Protein AF-A0A2V5V0K3-F1 (afdb_monomer_lite)

Sequence (91 aa):
KVPVEGVHVGQSDDLIDVARKKTGRNLFIGKSTHNFEQALAAQHEGADYIGFGPIFATPTKPDYQPIGLKQIESVHRNVALPIFCIGGIKI

pLDDT: mean 92.67, std 6.08, range [72.12, 98.62]

Secondary structure (DSSP, 8-state):
----SEEEE-TTS--HHHHHHHH-S--EEEEEE-SHHHHHHHHHTT-SEEEE--SS--TTSTTSPP--SHHHHHHHHH--S-EEE-SS---

Structure (mmCIF, N/CA/C/O backbone):
data_AF-A0A2V5V0K3-F1
#
_entry.id   AF-A0A2V5V0K3-F1
#
loop_
_atom_site.group_PDB
_atom_site.id
_atom_site.type_symbol
_atom_site.label_atom_id
_atom_site.label_alt_id
_atom_site.label_comp_id
_atom_site.label_asym_id
_atom_site.label_entity_id
_atom_site.label_seq_id
_atom_site.pdbx_PDB_ins_code
_atom_site.Cartn_x
_atom_site.Cartn_y
_atom_site.Cartn_z
_atom_site.occupancy
_atom_site.B_iso_or_equiv
_atom_site.auth_seq_id
_atom_site.auth_comp_id
_atom_site.auth_asym_id
_atom_site.auth_atom_id
_atom_site.pdbx_PDB_model_num
ATOM 1 N N . LYS A 1 1 ? -10.807 19.695 15.221 1.00 72.12 1 LYS A N 1
ATOM 2 C CA . LYS A 1 1 ? -10.771 18.389 14.515 1.00 72.12 1 LYS A CA 1
ATOM 3 C C . LYS A 1 1 ? -11.677 18.502 13.299 1.00 72.12 1 LYS A C 1
ATOM 5 O O . LYS A 1 1 ? -12.781 18.999 13.467 1.00 72.12 1 LYS A O 1
ATOM 10 N N . VAL A 1 2 ? -11.215 18.101 12.117 1.00 82.12 2 VAL A N 1
ATOM 11 C CA . VAL A 1 2 ? -12.045 18.078 10.901 1.00 82.12 2 VAL A CA 1
ATOM 12 C C . VAL A 1 2 ? -12.692 16.692 10.787 1.00 82.12 2 VAL A C 1
ATOM 14 O O . VAL A 1 2 ? -11.999 15.702 11.045 1.00 82.12 2 VAL A O 1
ATOM 17 N N . PRO A 1 3 ? -13.994 16.584 10.470 1.00 84.88 3 PRO A N 1
ATOM 18 C CA . PRO A 1 3 ? -14.610 15.300 10.166 1.00 84.88 3 PRO A CA 1
ATOM 19 C C . PRO A 1 3 ? -13.972 14.698 8.912 1.00 84.88 3 PRO A C 1
ATOM 21 O O . PRO A 1 3 ? -13.934 15.328 7.863 1.00 84.88 3 PRO A O 1
ATOM 24 N N . VAL A 1 4 ? -13.473 13.475 9.040 1.00 89.69 4 VAL A N 1
ATOM 25 C CA . VAL A 1 4 ? -12.984 12.651 7.929 1.00 89.69 4 VAL A CA 1
ATOM 26 C C . VAL A 1 4 ? -13.598 11.260 8.041 1.00 89.69 4 VAL A C 1
ATOM 28 O O . VAL A 1 4 ? -13.984 10.859 9.149 1.00 89.69 4 VAL A O 1
ATOM 31 N N . GLU A 1 5 ? -13.680 10.556 6.914 1.00 91.69 5 GLU A N 1
ATOM 32 C CA . GLU A 1 5 ? -14.167 9.169 6.801 1.00 91.69 5 GLU A CA 1
ATOM 33 C C . GLU A 1 5 ? -13.029 8.140 6.840 1.00 91.69 5 GLU A C 1
ATOM 35 O O . GLU A 1 5 ? -13.246 6.972 7.160 1.00 91.69 5 GLU A O 1
ATOM 40 N N . GLY A 1 6 ? -11.798 8.583 6.579 1.00 93.62 6 GLY A N 1
ATOM 41 C CA . GLY A 1 6 ? -10.628 7.726 6.609 1.00 93.62 6 GLY A CA 1
ATOM 42 C C . GLY A 1 6 ? -9.313 8.487 6.575 1.00 93.62 6 GLY A C 1
ATOM 43 O O . GLY A 1 6 ? -9.277 9.703 6.385 1.00 93.62 6 GLY A O 1
ATOM 44 N N . VAL A 1 7 ? -8.230 7.747 6.781 1.00 94.31 7 VAL A N 1
ATOM 45 C CA . VAL A 1 7 ? -6.850 8.225 6.682 1.00 94.31 7 VAL A CA 1
ATOM 46 C C . VAL A 1 7 ? -6.006 7.186 5.948 1.00 94.31 7 VAL A C 1
ATOM 48 O O . VAL A 1 7 ? -6.343 6.003 5.915 1.00 94.31 7 VAL A O 1
ATOM 51 N N . HIS A 1 8 ? -4.906 7.622 5.345 1.00 96.69 8 HIS A N 1
ATOM 52 C CA . HIS A 1 8 ? -3.934 6.740 4.710 1.00 96.69 8 HIS A CA 1
ATOM 53 C C . HIS A 1 8 ? -2.558 7.033 5.296 1.00 96.69 8 HIS A C 1
ATOM 55 O O . HIS A 1 8 ? -2.156 8.195 5.322 1.00 96.69 8 HIS A O 1
ATOM 61 N N . VAL A 1 9 ? -1.861 6.001 5.764 1.00 96.62 9 VAL A N 1
ATOM 62 C CA . VAL A 1 9 ? -0.566 6.134 6.442 1.00 96.62 9 VAL A CA 1
ATOM 63 C C . VAL A 1 9 ? 0.554 5.455 5.655 1.00 96.62 9 VAL A C 1
ATOM 65 O O . VAL A 1 9 ? 0.364 4.428 4.998 1.00 96.62 9 VAL A O 1
ATOM 68 N N . GLY A 1 10 ? 1.738 6.052 5.705 1.00 96.38 10 GLY A N 1
ATOM 69 C CA . GLY A 1 10 ? 2.983 5.505 5.194 1.00 96.38 10 GLY A CA 1
ATOM 70 C C . GLY A 1 10 ? 3.634 4.502 6.148 1.00 96.38 10 GLY A C 1
ATOM 71 O O . GLY A 1 10 ? 3.167 4.247 7.255 1.00 96.38 10 GLY A O 1
ATOM 72 N N . GLN A 1 11 ? 4.762 3.938 5.717 1.00 94.50 11 GLN A N 1
ATOM 73 C CA . GLN A 1 11 ? 5.545 2.991 6.524 1.00 94.50 11 GLN A CA 1
ATOM 74 C C . GLN A 1 11 ? 6.261 3.649 7.714 1.00 94.50 11 GLN A C 1
ATOM 76 O O . GLN A 1 11 ? 6.571 2.972 8.687 1.00 94.50 11 GLN A O 1
ATOM 81 N N . SER A 1 12 ? 6.515 4.957 7.639 1.00 94.50 12 SER A N 1
ATOM 82 C CA . SER A 1 12 ? 7.170 5.739 8.699 1.00 94.50 12 SER A CA 1
ATOM 83 C C . SER A 1 12 ? 6.192 6.562 9.543 1.00 94.50 12 SER A C 1
ATOM 85 O O . SER A 1 12 ? 6.628 7.296 10.427 1.00 94.50 12 SER A O 1
ATOM 87 N N . ASP A 1 13 ? 4.893 6.456 9.260 1.00 95.50 13 ASP A N 1
ATOM 88 C CA . ASP A 1 13 ? 3.839 7.114 10.028 1.00 95.50 13 ASP A CA 1
ATOM 89 C C . ASP A 1 13 ? 3.411 6.238 11.223 1.00 95.50 13 ASP A C 1
ATOM 91 O O . ASP A 1 13 ? 3.972 5.169 11.476 1.00 95.50 13 ASP A O 1
ATOM 95 N N . ASP A 1 14 ? 2.403 6.687 11.975 1.00 92.56 14 ASP A N 1
ATOM 96 C CA . ASP A 1 14 ? 1.830 5.916 13.081 1.00 92.56 14 ASP A CA 1
ATOM 97 C C . ASP A 1 14 ? 1.381 4.504 12.646 1.00 92.56 14 ASP A C 1
ATOM 99 O O . ASP A 1 14 ? 0.852 4.296 11.550 1.00 92.56 14 ASP A O 1
ATOM 103 N N . LEU A 1 15 ? 1.489 3.542 13.569 1.00 92.81 15 LEU A N 1
ATOM 104 C CA . LEU A 1 15 ? 0.850 2.231 13.425 1.00 92.81 15 LEU A CA 1
ATOM 105 C C . LEU A 1 15 ? -0.672 2.377 13.287 1.00 92.81 15 LEU A C 1
ATOM 107 O O . LEU A 1 15 ? -1.270 3.292 13.866 1.00 92.81 15 LEU A O 1
ATOM 111 N N . ILE A 1 16 ? -1.309 1.433 12.587 1.00 94.12 16 ILE A N 1
ATOM 112 C CA . ILE A 1 16 ? -2.765 1.426 12.364 1.00 94.12 16 ILE A CA 1
ATOM 113 C C . ILE A 1 16 ? -3.530 1.549 13.688 1.00 94.12 16 ILE A C 1
ATOM 115 O O . ILE A 1 16 ? -4.428 2.380 13.815 1.00 94.12 16 ILE A O 1
ATOM 119 N N . ASP A 1 17 ? -3.116 0.809 14.714 1.00 92.25 17 ASP A N 1
ATOM 120 C CA . ASP A 1 17 ? -3.702 0.817 16.055 1.00 92.25 17 ASP A CA 1
ATOM 121 C C . ASP A 1 17 ? -3.672 2.208 16.698 1.00 92.25 17 ASP A C 1
ATOM 123 O O . ASP A 1 17 ? -4.620 2.635 17.365 1.00 92.25 17 ASP A O 1
ATOM 127 N N . VAL A 1 18 ? -2.563 2.928 16.510 1.00 92.12 18 VAL A N 1
ATOM 128 C CA . VAL A 1 18 ? -2.358 4.273 17.052 1.00 92.12 18 VAL A CA 1
ATOM 129 C C . VAL A 1 18 ? -3.227 5.270 16.291 1.00 92.12 18 VAL A C 1
ATOM 131 O O . VAL A 1 18 ? -3.920 6.074 16.921 1.00 92.12 18 VAL A O 1
ATOM 134 N N . ALA A 1 19 ? -3.268 5.181 14.959 1.00 91.50 19 ALA A N 1
ATOM 135 C CA . ALA A 1 19 ? -4.156 5.992 14.131 1.00 91.50 19 ALA A CA 1
ATOM 136 C C . ALA A 1 19 ? -5.636 5.775 14.512 1.00 91.50 19 ALA A C 1
ATOM 138 O O . ALA A 1 19 ? -6.384 6.738 14.714 1.00 91.50 19 ALA A O 1
ATOM 139 N N . ARG A 1 20 ? -6.050 4.520 14.727 1.00 90.00 20 ARG A N 1
ATOM 140 C CA . ARG A 1 20 ? -7.411 4.156 15.152 1.00 90.00 20 ARG A CA 1
ATOM 141 C C . ARG A 1 20 ? -7.747 4.745 16.529 1.00 90.00 20 ARG A C 1
ATOM 143 O O . ARG A 1 20 ? -8.797 5.361 16.698 1.00 90.00 20 ARG A O 1
ATOM 150 N N . LYS A 1 21 ? -6.822 4.681 17.495 1.00 90.81 21 LYS A N 1
ATOM 151 C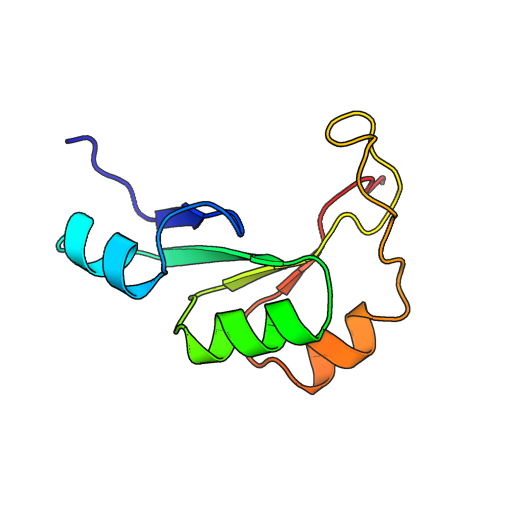 CA . LYS A 1 21 ? -6.990 5.304 18.826 1.00 90.81 21 LYS A CA 1
ATOM 152 C C . LYS A 1 21 ? -7.097 6.833 18.764 1.00 90.81 21 LYS A C 1
ATOM 154 O O . LYS A 1 21 ? -7.941 7.408 19.447 1.00 90.81 21 LYS A O 1
ATOM 159 N N . LYS A 1 22 ? -6.284 7.506 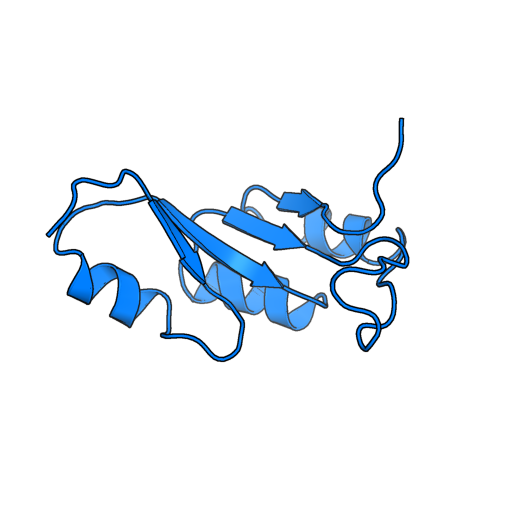17.939 1.00 88.69 22 LYS A N 1
ATOM 160 C CA . LYS A 1 22 ? -6.283 8.981 17.813 1.00 88.69 22 LYS A CA 1
ATOM 161 C C . LYS A 1 22 ? -7.593 9.529 17.240 1.00 88.69 22 LYS A C 1
ATOM 163 O O . LYS A 1 22 ? -8.025 10.629 17.605 1.00 88.69 22 LYS A O 1
ATOM 168 N N . THR A 1 23 ? -8.223 8.781 16.337 1.00 80.25 23 THR A N 1
ATOM 169 C CA . THR A 1 23 ? -9.451 9.218 15.660 1.00 80.25 23 THR A CA 1
ATOM 170 C C . THR A 1 23 ? -10.696 9.052 16.533 1.00 80.25 23 THR A C 1
ATOM 172 O O . THR A 1 23 ? -11.633 9.844 16.391 1.00 80.25 23 THR A O 1
ATOM 175 N N . GLY A 1 24 ? -10.693 8.091 17.468 1.00 76.81 24 GLY A N 1
ATOM 176 C CA . GLY A 1 24 ? -11.777 7.859 18.431 1.00 76.81 24 GLY A CA 1
ATOM 177 C C . GLY A 1 24 ? -13.114 7.465 17.791 1.00 76.81 24 GLY A C 1
ATOM 178 O O . GLY A 1 24 ? -14.154 7.567 18.434 1.00 76.81 24 GLY A O 1
ATOM 179 N N . ARG A 1 25 ? -13.099 7.077 16.510 1.00 77.12 25 A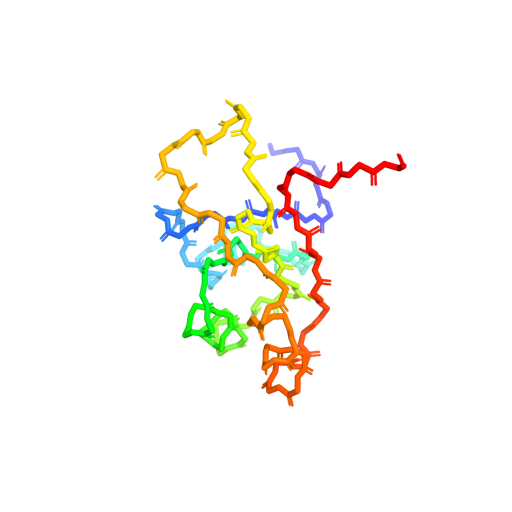RG A N 1
ATOM 180 C CA . ARG A 1 25 ? -14.259 6.691 15.696 1.00 77.12 25 ARG A CA 1
ATOM 181 C C . ARG A 1 25 ? -13.847 5.543 14.776 1.00 77.12 25 ARG A C 1
ATOM 183 O O . ARG A 1 25 ? -12.666 5.402 14.471 1.00 77.12 25 ARG A O 1
ATOM 190 N N . ASN A 1 26 ? -14.812 4.750 14.316 1.00 82.44 26 ASN A N 1
ATOM 191 C CA . ASN A 1 26 ? -14.540 3.732 13.306 1.00 82.44 26 ASN A CA 1
ATOM 192 C C . ASN A 1 26 ? -14.377 4.420 11.940 1.00 82.44 26 ASN A C 1
ATOM 194 O O . ASN A 1 26 ? -15.355 4.926 11.395 1.00 82.44 26 ASN A O 1
ATOM 198 N N . LEU A 1 27 ? -13.143 4.514 11.449 1.00 90.81 27 LEU A N 1
ATOM 199 C CA . LEU A 1 27 ? -12.780 5.132 10.171 1.00 90.81 27 LEU A CA 1
ATOM 200 C C . LEU A 1 27 ? -12.015 4.125 9.319 1.00 90.81 27 LEU A C 1
ATOM 202 O O . LEU A 1 27 ? -11.364 3.238 9.871 1.00 90.81 27 LEU A O 1
ATOM 206 N N . PHE A 1 28 ? -12.036 4.317 8.001 1.00 95.31 28 PHE A N 1
ATOM 207 C CA . PHE A 1 28 ? -11.200 3.539 7.091 1.00 95.31 28 PHE A CA 1
ATOM 208 C C . PHE A 1 28 ? -9.734 3.952 7.224 1.00 95.31 28 PHE A C 1
ATOM 210 O O . PHE A 1 28 ? -9.401 5.133 7.116 1.00 95.31 28 PHE A O 1
ATOM 217 N N . ILE A 1 29 ? -8.840 2.990 7.421 1.00 96.56 29 ILE A N 1
ATOM 218 C CA . ILE A 1 29 ? -7.404 3.233 7.530 1.00 96.56 29 ILE A CA 1
ATOM 219 C C . ILE A 1 29 ? -6.674 2.423 6.465 1.00 96.56 29 ILE A C 1
ATOM 221 O O . ILE A 1 29 ? -6.648 1.196 6.506 1.00 96.56 29 ILE A O 1
ATOM 225 N N . GLY A 1 30 ? -6.067 3.120 5.509 1.00 97.81 30 GLY A N 1
ATOM 226 C CA . GLY A 1 30 ? -5.221 2.506 4.492 1.00 97.81 30 GLY A CA 1
ATOM 227 C C . GLY A 1 30 ? -3.747 2.544 4.859 1.00 97.81 30 GLY A C 1
ATOM 228 O O . GLY A 1 30 ? -3.306 3.481 5.527 1.00 97.81 30 GLY A O 1
ATOM 229 N N . LYS A 1 31 ? -2.971 1.582 4.353 1.00 98.19 31 LYS A N 1
ATOM 230 C CA . LYS A 1 31 ? -1.507 1.590 4.479 1.00 98.19 31 LYS A CA 1
ATOM 231 C C . LYS A 1 31 ? -0.812 1.541 3.120 1.00 98.19 31 LYS A C 1
ATOM 233 O O . LYS A 1 31 ? -1.173 0.738 2.261 1.00 98.19 31 LYS A O 1
ATOM 238 N N . SER A 1 32 ? 0.198 2.385 2.920 1.00 97.50 32 SER A N 1
ATOM 239 C CA . SER A 1 32 ? 1.116 2.267 1.779 1.00 97.50 32 SER A CA 1
ATOM 240 C C . SER A 1 32 ? 2.024 1.061 1.974 1.00 97.50 32 SER A C 1
ATOM 242 O O . SER A 1 32 ? 2.561 0.872 3.060 1.00 97.50 32 SER A O 1
ATOM 244 N N . THR A 1 33 ? 2.218 0.261 0.932 1.00 96.94 33 THR A N 1
ATOM 245 C CA . THR A 1 33 ? 3.001 -0.979 0.951 1.00 96.94 33 THR A CA 1
ATOM 246 C C . THR A 1 33 ? 3.826 -1.093 -0.329 1.00 96.94 33 THR A C 1
ATOM 248 O O . THR A 1 33 ? 3.397 -0.657 -1.402 1.00 96.94 33 THR A O 1
ATOM 251 N N . HIS A 1 34 ? 5.029 -1.650 -0.201 1.00 95.38 34 HIS A N 1
ATOM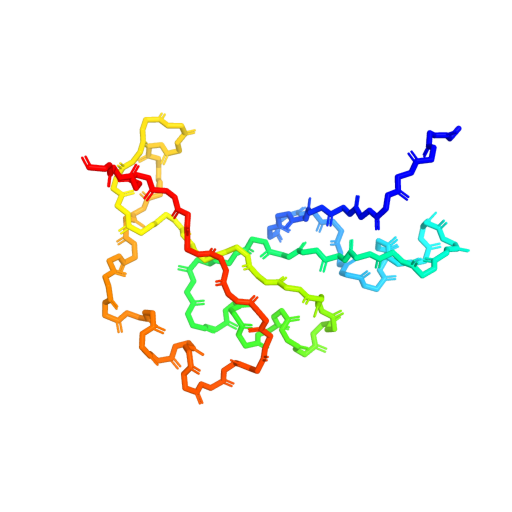 252 C CA . HIS A 1 34 ? 6.059 -1.603 -1.243 1.00 95.38 34 HIS A CA 1
ATOM 253 C C . HIS A 1 34 ? 6.655 -2.975 -1.591 1.00 95.38 34 HIS A C 1
ATOM 255 O O . HIS A 1 34 ? 7.506 -3.075 -2.470 1.00 95.38 34 HIS A O 1
ATOM 261 N N . ASN A 1 35 ? 6.232 -4.027 -0.892 1.00 95.19 35 ASN A N 1
ATOM 262 C CA . ASN A 1 35 ? 6.599 -5.418 -1.139 1.00 95.19 35 ASN A CA 1
ATOM 263 C C . ASN A 1 35 ? 5.564 -6.356 -0.494 1.00 95.19 35 ASN A C 1
ATOM 265 O O . ASN A 1 35 ? 4.633 -5.907 0.186 1.00 95.19 35 ASN A O 1
ATOM 269 N N . PHE A 1 36 ? 5.721 -7.655 -0.730 1.00 96.00 36 PHE A N 1
ATOM 270 C CA . PHE A 1 36 ? 4.824 -8.688 -0.220 1.00 96.00 36 PHE A CA 1
ATOM 271 C C . PHE A 1 36 ? 4.743 -8.701 1.313 1.00 96.00 36 PHE A C 1
ATOM 273 O O . PHE A 1 36 ? 3.655 -8.781 1.882 1.00 96.00 36 PHE A O 1
ATOM 280 N N . GLU A 1 37 ? 5.884 -8.570 1.984 1.00 97.12 37 GLU A N 1
ATOM 281 C CA . GLU A 1 37 ? 6.001 -8.632 3.437 1.00 97.12 37 GLU A CA 1
ATOM 282 C C . GLU A 1 37 ? 5.236 -7.485 4.103 1.00 97.12 37 GLU A C 1
ATOM 284 O O . GLU A 1 37 ? 4.503 -7.701 5.066 1.00 97.12 37 GLU A O 1
ATOM 289 N N . GLN A 1 38 ? 5.338 -6.273 3.554 1.00 97.25 38 GLN A N 1
ATOM 290 C CA . GLN A 1 38 ? 4.588 -5.110 4.026 1.00 97.25 38 GLN A CA 1
ATOM 291 C C . GLN A 1 38 ? 3.086 -5.251 3.780 1.00 97.25 38 GLN A C 1
ATOM 293 O O . GLN A 1 38 ? 2.296 -4.820 4.617 1.00 97.25 38 GLN A O 1
ATOM 298 N N . ALA A 1 39 ? 2.678 -5.844 2.655 1.00 97.94 39 ALA A N 1
ATOM 299 C CA . ALA A 1 39 ? 1.267 -6.088 2.368 1.00 97.94 39 ALA A CA 1
ATOM 300 C C . ALA A 1 39 ? 0.649 -7.072 3.373 1.00 97.94 39 ALA A C 1
ATOM 302 O O . ALA A 1 39 ? -0.424 -6.812 3.921 1.00 97.94 39 ALA A O 1
ATOM 303 N N . LEU A 1 40 ? 1.360 -8.162 3.676 1.00 98.00 40 LEU A N 1
ATOM 304 C CA . LEU A 1 40 ? 0.943 -9.131 4.685 1.00 98.00 40 LEU A CA 1
ATOM 305 C C . LEU A 1 40 ? 0.947 -8.523 6.098 1.00 98.00 40 LEU A C 1
ATOM 307 O O . LEU A 1 40 ? 0.015 -8.742 6.870 1.00 98.00 40 LEU A O 1
ATOM 311 N N . ALA A 1 41 ? 1.961 -7.721 6.431 1.00 97.69 41 ALA A N 1
ATOM 312 C CA . ALA A 1 41 ? 2.028 -7.013 7.707 1.00 97.69 41 ALA A CA 1
ATOM 313 C C . ALA A 1 41 ? 0.857 -6.033 7.880 1.00 97.69 41 ALA A C 1
ATOM 315 O O . ALA A 1 41 ? 0.209 -6.052 8.921 1.00 97.69 41 ALA A O 1
ATOM 316 N N . ALA A 1 42 ? 0.516 -5.249 6.852 1.00 98.00 42 ALA A N 1
ATOM 317 C CA . ALA A 1 42 ? -0.611 -4.316 6.900 1.00 98.00 42 ALA A CA 1
ATOM 318 C C . ALA A 1 42 ? -1.955 -5.018 7.169 1.00 98.00 42 ALA A C 1
ATOM 320 O O . ALA A 1 42 ? -2.791 -4.487 7.900 1.00 98.00 42 ALA A O 1
ATOM 321 N N . GLN A 1 43 ? -2.148 -6.229 6.635 1.00 97.56 43 GLN A N 1
ATOM 322 C CA . GLN A 1 43 ? -3.297 -7.068 6.981 1.00 97.56 43 GLN A CA 1
ATOM 323 C C . GLN A 1 43 ? -3.310 -7.448 8.463 1.00 97.56 43 GLN A C 1
ATOM 325 O O . GLN A 1 43 ? -4.345 -7.321 9.113 1.00 97.56 43 GLN A O 1
ATOM 330 N N . HIS A 1 44 ? -2.178 -7.889 9.013 1.00 96.81 44 HIS A N 1
ATOM 331 C CA . HIS A 1 44 ? -2.084 -8.242 10.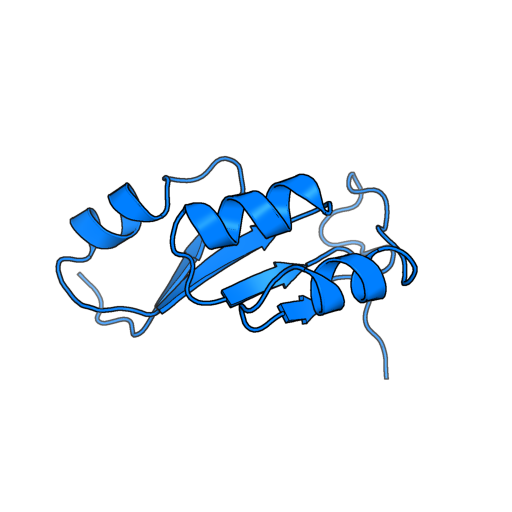433 1.00 96.81 44 HIS A CA 1
ATOM 332 C C . HIS A 1 44 ? -2.230 -7.031 11.364 1.00 96.81 44 HIS A C 1
ATOM 334 O O . HIS A 1 44 ? -2.781 -7.169 12.451 1.00 96.81 44 HIS A O 1
ATOM 340 N N . GLU A 1 45 ? -1.800 -5.846 10.926 1.00 95.56 45 GLU A N 1
ATOM 341 C CA . GLU A 1 45 ? -2.043 -4.569 11.613 1.00 95.56 45 GLU A CA 1
ATOM 342 C C . GLU A 1 45 ? -3.521 -4.131 11.563 1.00 95.56 45 GLU A C 1
ATOM 344 O O . GLU A 1 45 ? -3.903 -3.157 12.208 1.00 95.56 45 GLU A O 1
ATOM 349 N N . GLY A 1 46 ? -4.377 -4.816 10.798 1.00 95.62 46 GLY A N 1
ATOM 350 C CA . GLY A 1 46 ? -5.796 -4.479 10.695 1.00 95.62 46 GLY A CA 1
ATOM 351 C C . GLY A 1 46 ? -6.063 -3.220 9.868 1.00 95.62 46 GLY A C 1
ATOM 352 O O . GLY A 1 46 ? -6.974 -2.449 10.195 1.00 95.62 46 GLY A O 1
ATOM 353 N N . ALA A 1 47 ? -5.259 -2.980 8.826 1.00 97.44 47 ALA A N 1
ATOM 354 C CA . ALA A 1 47 ? -5.595 -2.000 7.799 1.00 97.44 47 ALA A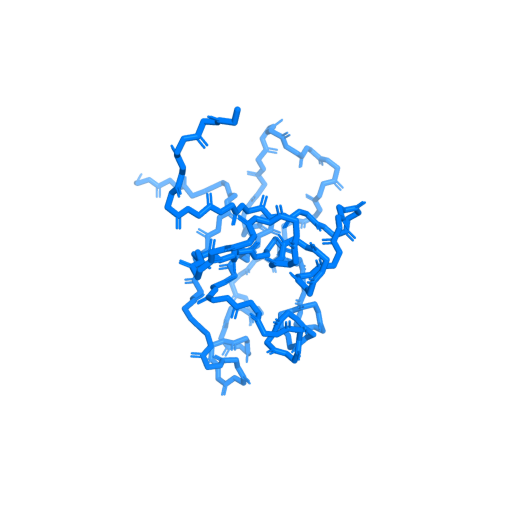 CA 1
ATOM 355 C C . ALA A 1 47 ? -6.890 -2.404 7.076 1.00 97.44 47 ALA A C 1
ATOM 357 O O . ALA A 1 47 ? -7.164 -3.583 6.873 1.00 97.44 47 ALA A O 1
ATOM 358 N N . ASP A 1 48 ? -7.667 -1.413 6.652 1.00 97.50 48 ASP A N 1
ATOM 359 C CA . ASP A 1 48 ? -8.916 -1.624 5.918 1.00 97.50 48 ASP A CA 1
ATOM 360 C C . ASP A 1 48 ? -8.671 -1.782 4.405 1.00 97.50 48 ASP A C 1
ATOM 362 O O . ASP A 1 48 ? -9.488 -2.363 3.696 1.00 97.50 48 ASP A O 1
ATOM 366 N N . TYR A 1 49 ? -7.542 -1.271 3.901 1.00 98.38 49 TYR A N 1
ATOM 367 C CA . TYR A 1 49 ? -7.062 -1.464 2.530 1.00 98.38 49 TYR A CA 1
ATOM 368 C C . TYR A 1 49 ? -5.557 -1.187 2.432 1.00 98.38 49 TYR A C 1
ATOM 370 O O . TYR A 1 49 ? -4.962 -0.570 3.322 1.00 98.38 49 TYR A O 1
ATOM 378 N N . ILE A 1 50 ? -4.941 -1.579 1.315 1.00 98.62 50 ILE A N 1
ATOM 379 C CA . ILE A 1 50 ? -3.547 -1.229 1.022 1.00 98.62 50 ILE A CA 1
ATOM 380 C C . ILE A 1 50 ? -3.405 -0.466 -0.293 1.00 98.62 50 ILE A C 1
ATOM 382 O O . ILE A 1 50 ? -4.075 -0.755 -1.285 1.00 98.62 50 ILE A O 1
ATOM 386 N N . GLY A 1 51 ? -2.497 0.508 -0.301 1.00 98.12 51 GLY A N 1
ATOM 387 C CA . GLY A 1 51 ? -1.923 1.057 -1.525 1.00 98.12 51 GLY A CA 1
ATOM 388 C C . GLY A 1 51 ? -0.647 0.287 -1.850 1.00 98.12 51 GLY A C 1
ATOM 389 O O . GLY A 1 51 ? 0.289 0.330 -1.056 1.00 98.12 51 GLY A O 1
ATOM 390 N N . PHE A 1 52 ? -0.599 -0.420 -2.977 1.00 97.88 52 PHE A N 1
ATOM 391 C CA . PHE A 1 52 ? 0.547 -1.244 -3.369 1.00 97.88 52 PHE A CA 1
ATOM 392 C C . PHE A 1 52 ? 1.278 -0.595 -4.547 1.00 97.88 52 PHE A C 1
ATOM 394 O O . PHE A 1 52 ? 0.723 -0.472 -5.642 1.00 97.88 52 PHE A O 1
ATOM 401 N N . GLY A 1 53 ? 2.499 -0.107 -4.325 1.00 96.06 53 GLY A N 1
ATOM 402 C CA . GLY A 1 53 ? 3.222 0.641 -5.352 1.00 96.06 53 GLY A CA 1
ATOM 403 C C . GLY A 1 53 ? 4.584 1.187 -4.915 1.00 96.06 53 GLY A C 1
ATOM 404 O O . GLY A 1 53 ? 4.961 1.019 -3.765 1.00 96.06 53 GLY A O 1
ATOM 405 N N . PRO A 1 54 ? 5.318 1.890 -5.791 1.00 95.25 54 PRO A N 1
ATOM 406 C CA . PRO A 1 54 ? 4.914 2.202 -7.154 1.00 95.25 54 PRO A CA 1
ATOM 407 C C . PRO A 1 54 ? 4.965 0.965 -8.064 1.00 95.25 54 PRO A C 1
ATOM 409 O O . PRO A 1 54 ? 5.937 0.218 -8.034 1.00 95.25 54 PRO A O 1
ATOM 412 N N . ILE A 1 55 ? 3.937 0.742 -8.887 1.00 95.81 55 ILE A N 1
ATOM 413 C CA . ILE A 1 55 ? 3.935 -0.357 -9.868 1.00 95.81 55 ILE A CA 1
ATOM 414 C C . ILE A 1 55 ? 4.898 -0.057 -11.018 1.00 95.81 55 ILE A C 1
ATOM 416 O O . ILE A 1 55 ? 5.685 -0.917 -11.412 1.00 95.81 55 ILE A O 1
ATOM 420 N N . PHE A 1 56 ? 4.870 1.178 -11.517 1.00 94.75 56 PHE A N 1
ATOM 421 C CA . PHE A 1 56 ? 5.770 1.694 -12.544 1.00 94.75 56 PHE A CA 1
ATOM 422 C C . PHE A 1 56 ? 6.520 2.928 -12.033 1.00 94.75 56 PHE A C 1
ATOM 424 O O . PHE A 1 56 ? 6.111 3.559 -11.057 1.00 94.75 56 PHE A O 1
ATOM 431 N N . ALA A 1 57 ? 7.606 3.302 -12.713 1.00 92.06 57 ALA A N 1
ATOM 432 C CA . ALA A 1 57 ? 8.378 4.491 -12.360 1.00 92.06 57 ALA A CA 1
ATOM 433 C C . ALA A 1 57 ? 7.495 5.750 -12.376 1.00 92.06 57 ALA A C 1
ATOM 435 O O . ALA A 1 57 ? 6.670 5.938 -13.274 1.00 92.06 57 ALA A O 1
ATOM 436 N N . THR A 1 58 ? 7.670 6.618 -11.380 1.00 86.56 58 THR A N 1
ATOM 437 C CA . THR A 1 58 ? 6.885 7.846 -11.225 1.00 86.56 58 THR A CA 1
ATOM 438 C C . THR A 1 58 ? 7.774 9.015 -10.799 1.00 86.56 58 THR A C 1
ATOM 440 O O . THR A 1 58 ? 8.616 8.841 -9.918 1.00 86.56 58 THR A O 1
ATOM 443 N N . PRO A 1 59 ? 7.578 10.224 -11.360 1.00 84.69 59 PRO A N 1
ATOM 444 C CA . PRO A 1 59 ? 8.339 11.405 -10.957 1.00 84.69 59 PRO A CA 1
ATOM 445 C C . PRO A 1 59 ? 8.018 11.877 -9.529 1.00 84.69 59 PRO A C 1
ATOM 447 O O . PRO A 1 59 ? 8.801 12.613 -8.945 1.00 84.69 59 PRO A O 1
ATOM 450 N N . THR A 1 60 ? 6.890 11.460 -8.941 1.00 82.81 60 THR A N 1
ATOM 451 C CA . THR A 1 60 ? 6.486 11.874 -7.583 1.00 82.81 60 THR A CA 1
ATOM 452 C C . THR A 1 60 ? 7.332 11.227 -6.481 1.00 82.81 60 THR A C 1
ATOM 454 O O . THR A 1 60 ? 7.433 11.774 -5.388 1.00 82.81 60 THR A O 1
ATOM 457 N N . LYS A 1 61 ? 7.920 10.054 -6.747 1.00 76.06 61 LYS A N 1
ATOM 458 C CA . LYS A 1 61 ? 8.792 9.318 -5.817 1.00 76.06 61 LYS A CA 1
ATOM 459 C C . LYS A 1 61 ? 9.927 8.649 -6.606 1.00 76.06 61 LYS A C 1
ATOM 461 O O . LYS A 1 61 ? 9.872 7.438 -6.820 1.00 76.06 61 LYS A O 1
ATOM 466 N N . PRO A 1 62 ? 10.920 9.423 -7.071 1.00 78.94 62 PRO A N 1
ATOM 467 C CA . PRO A 1 62 ? 11.967 8.922 -7.963 1.00 78.94 62 PRO A CA 1
ATOM 468 C C . PRO A 1 62 ? 12.881 7.886 -7.293 1.00 78.94 62 PRO A C 1
ATOM 470 O O . PRO A 1 62 ? 13.439 7.034 -7.977 1.00 78.94 62 PRO A O 1
ATOM 473 N N . ASP A 1 63 ? 12.983 7.921 -5.963 1.00 81.50 63 ASP A N 1
ATOM 474 C CA . ASP A 1 63 ? 13.859 7.031 -5.191 1.00 81.50 63 ASP A CA 1
ATOM 475 C C . ASP A 1 63 ? 13.295 5.611 -5.038 1.00 81.50 63 ASP A C 1
ATOM 477 O O . ASP A 1 63 ? 13.994 4.697 -4.598 1.00 81.50 63 ASP A O 1
ATOM 481 N N . TYR A 1 64 ? 12.021 5.403 -5.385 1.00 78.56 64 TYR A N 1
ATOM 482 C CA . TYR A 1 64 ? 11.382 4.099 -5.266 1.00 78.56 64 TYR A CA 1
ATOM 483 C C . TYR A 1 64 ? 11.580 3.277 -6.535 1.00 78.56 64 TYR A C 1
ATOM 485 O O . TYR A 1 64 ? 11.156 3.665 -7.625 1.00 78.56 64 TYR A O 1
ATOM 493 N N . GLN A 1 65 ? 12.157 2.087 -6.366 1.00 86.81 65 GLN A N 1
ATOM 494 C CA . GLN A 1 65 ? 12.211 1.095 -7.432 1.00 86.81 65 GLN A CA 1
ATOM 495 C C . GLN A 1 65 ? 10.795 0.582 -7.737 1.00 86.81 65 GLN A C 1
ATOM 497 O O . GLN A 1 65 ? 10.072 0.215 -6.805 1.00 86.81 65 GLN A O 1
ATOM 502 N N . PRO A 1 66 ? 10.377 0.547 -9.014 1.00 92.00 66 PRO A N 1
ATOM 503 C CA . PRO A 1 66 ? 9.078 0.005 -9.380 1.00 92.00 66 PRO A CA 1
ATOM 504 C C . PRO A 1 66 ? 8.964 -1.471 -9.007 1.00 92.00 66 PRO A C 1
ATOM 506 O O . PRO A 1 66 ? 9.828 -2.278 -9.345 1.00 92.00 66 PRO A O 1
ATOM 509 N N . ILE A 1 67 ? 7.859 -1.835 -8.366 1.00 93.56 67 ILE A N 1
ATOM 510 C CA . ILE A 1 67 ? 7.557 -3.213 -7.963 1.00 93.56 67 ILE A CA 1
ATOM 511 C C . ILE A 1 67 ? 7.291 -4.098 -9.191 1.00 93.56 67 ILE A C 1
ATOM 513 O O . ILE A 1 67 ? 7.584 -5.298 -9.195 1.00 93.56 67 ILE A O 1
ATOM 517 N N . GLY A 1 68 ? 6.727 -3.507 -10.248 1.00 90.44 68 GLY A N 1
ATOM 518 C CA . GLY A 1 68 ? 6.248 -4.226 -11.418 1.00 90.44 68 GLY A CA 1
ATOM 519 C C . GLY A 1 68 ? 5.028 -5.104 -11.123 1.00 90.44 68 GLY A C 1
ATOM 520 O O . GLY A 1 68 ? 4.465 -5.115 -10.031 1.00 90.44 68 GLY A O 1
ATOM 521 N N . LEU A 1 69 ? 4.602 -5.866 -12.131 1.00 93.00 69 LEU A N 1
ATOM 522 C CA . LEU A 1 69 ? 3.357 -6.642 -12.058 1.00 93.00 69 LEU A CA 1
ATOM 523 C C . LEU A 1 69 ? 3.508 -7.983 -11.326 1.00 93.00 69 LEU A C 1
ATOM 525 O O . LEU A 1 69 ? 2.526 -8.531 -10.835 1.00 93.00 69 LEU A O 1
ATOM 529 N N . LYS A 1 70 ? 4.736 -8.512 -11.230 1.00 90.00 70 LYS A N 1
ATOM 530 C CA . LYS A 1 70 ? 4.993 -9.869 -10.716 1.00 90.00 70 LYS A CA 1
ATOM 531 C C . LYS A 1 70 ? 4.525 -10.056 -9.273 1.00 90.00 70 LYS A C 1
ATOM 533 O O . LYS A 1 70 ? 3.978 -11.101 -8.942 1.00 90.00 70 LYS A O 1
ATOM 538 N N . GLN A 1 71 ? 4.733 -9.058 -8.414 1.00 92.88 71 GLN A N 1
ATOM 539 C CA . GLN A 1 71 ? 4.344 -9.179 -7.008 1.00 92.88 71 GLN A CA 1
ATOM 540 C C . GLN A 1 71 ? 2.843 -8.976 -6.778 1.00 92.88 71 GLN A C 1
ATOM 542 O O . GLN A 1 71 ? 2.331 -9.481 -5.783 1.00 92.88 71 GLN A O 1
ATOM 547 N N . ILE A 1 72 ? 2.130 -8.302 -7.692 1.00 94.81 72 ILE A N 1
ATOM 548 C CA . ILE A 1 72 ? 0.686 -8.045 -7.558 1.00 94.81 72 ILE A CA 1
ATOM 549 C C . ILE A 1 72 ? -0.070 -9.364 -7.412 1.00 94.81 72 ILE A C 1
ATOM 551 O O . ILE A 1 72 ? -0.908 -9.494 -6.530 1.00 94.81 72 ILE A O 1
ATOM 555 N N . GLU A 1 73 ? 0.259 -10.357 -8.239 1.00 93.62 73 GLU A N 1
ATOM 556 C CA . GLU A 1 73 ? -0.403 -11.661 -8.207 1.00 93.62 73 GLU A CA 1
ATOM 557 C C . GLU A 1 73 ? -0.170 -12.392 -6.875 1.00 93.62 73 GLU A C 1
ATOM 559 O O . GLU A 1 73 ? -1.099 -12.966 -6.307 1.00 93.62 73 GLU A O 1
ATOM 564 N N . SER A 1 74 ? 1.055 -12.330 -6.340 1.00 94.19 74 SER A N 1
ATOM 565 C CA . SER A 1 74 ? 1.381 -12.919 -5.036 1.00 94.19 74 SER A CA 1
ATOM 566 C C . SER A 1 74 ? 0.608 -12.239 -3.907 1.00 94.19 74 SER A C 1
ATOM 568 O O . SER A 1 74 ? -0.003 -12.915 -3.081 1.00 94.19 74 SER A O 1
ATOM 570 N N . VAL A 1 75 ? 0.577 -10.903 -3.894 1.00 97.12 75 VAL A N 1
ATOM 571 C CA . VAL A 1 75 ? -0.171 -10.137 -2.890 1.00 97.12 75 VAL A CA 1
ATOM 572 C C . VAL A 1 75 ? -1.666 -10.426 -3.007 1.00 97.12 75 VAL A C 1
ATOM 574 O O . VAL A 1 75 ? -2.289 -10.761 -2.009 1.00 97.12 75 VAL A O 1
ATOM 577 N N . HIS A 1 76 ? -2.229 -10.410 -4.216 1.00 95.62 76 HIS A N 1
ATOM 578 C CA . HIS A 1 76 ? -3.645 -10.697 -4.450 1.00 95.62 76 HIS A CA 1
ATOM 579 C C . HIS A 1 76 ? -4.067 -12.096 -3.983 1.00 95.62 76 HIS A C 1
ATOM 581 O O . HIS A 1 76 ? -5.193 -12.275 -3.530 1.00 95.62 76 HIS A O 1
ATOM 587 N N . ARG A 1 77 ? -3.172 -13.090 -4.058 1.00 96.56 77 ARG A N 1
ATOM 588 C CA . ARG A 1 77 ? -3.462 -14.450 -3.585 1.00 96.56 77 ARG A CA 1
ATOM 589 C C . ARG A 1 77 ? -3.369 -14.634 -2.070 1.00 96.56 77 ARG A C 1
ATOM 591 O O . ARG A 1 77 ? -3.993 -15.556 -1.558 1.00 96.56 77 ARG A O 1
ATOM 598 N N . ASN A 1 78 ? -2.589 -13.814 -1.367 1.00 97.50 78 ASN A N 1
ATOM 599 C CA . ASN A 1 78 ? -2.275 -14.035 0.053 1.00 97.50 78 ASN A CA 1
ATOM 600 C C . ASN A 1 78 ? -2.797 -12.934 0.989 1.00 97.50 78 ASN A C 1
ATOM 602 O O . ASN A 1 78 ? -2.805 -13.122 2.204 1.00 97.50 78 ASN A O 1
ATOM 606 N N . VAL A 1 79 ? -3.222 -11.794 0.444 1.00 97.88 79 VAL A N 1
ATOM 607 C CA . VAL A 1 79 ? -3.784 -10.670 1.194 1.00 97.88 79 VAL A CA 1
ATOM 608 C C . VAL A 1 79 ? -5.256 -10.522 0.824 1.00 97.88 79 VAL A C 1
ATOM 610 O O . VAL A 1 79 ? -5.599 -10.320 -0.336 1.00 97.88 79 VAL A O 1
ATOM 613 N N . ALA A 1 80 ? -6.123 -10.621 1.829 1.00 97.62 80 ALA A N 1
ATOM 614 C CA . ALA A 1 80 ? -7.575 -10.541 1.700 1.00 97.62 80 ALA A CA 1
ATOM 615 C C . ALA A 1 80 ? -8.107 -9.096 1.684 1.00 97.62 80 ALA A C 1
ATOM 617 O O . ALA A 1 80 ? -9.276 -8.874 1.371 1.00 97.62 80 ALA A O 1
ATOM 618 N N . LEU A 1 81 ? -7.271 -8.114 2.037 1.00 98.12 81 LEU A N 1
ATOM 619 C CA . LEU A 1 81 ? -7.639 -6.700 1.995 1.00 98.12 81 LEU A CA 1
ATOM 620 C C . LEU A 1 81 ? -7.845 -6.211 0.551 1.00 98.12 81 LEU A C 1
ATOM 622 O O . LEU A 1 81 ? -7.165 -6.691 -0.355 1.00 98.12 81 LEU A O 1
ATOM 626 N N . PRO A 1 82 ? -8.693 -5.193 0.319 1.00 98.31 82 PRO A N 1
ATOM 627 C CA . PRO A 1 82 ? -8.711 -4.458 -0.941 1.00 98.31 82 PRO A CA 1
ATOM 628 C C . PRO A 1 82 ? -7.326 -3.884 -1.284 1.00 98.31 82 PRO A C 1
ATOM 630 O O . PRO A 1 82 ? -6.694 -3.211 -0.463 1.00 98.31 82 PRO A O 1
ATOM 633 N N . ILE A 1 83 ? -6.871 -4.128 -2.516 1.00 98.19 83 ILE A N 1
ATOM 634 C CA . ILE A 1 83 ? -5.550 -3.720 -3.012 1.00 98.19 83 ILE A CA 1
ATOM 635 C C . ILE A 1 83 ? -5.729 -2.654 -4.088 1.00 98.19 83 ILE A C 1
ATOM 637 O O . ILE A 1 83 ? -6.290 -2.919 -5.151 1.00 98.19 83 ILE A O 1
ATOM 641 N N . PHE A 1 84 ? -5.186 -1.464 -3.849 1.00 98.00 84 PHE A N 1
ATOM 642 C CA . PHE A 1 84 ? -5.141 -0.387 -4.831 1.00 98.00 84 PHE A CA 1
ATOM 643 C C . PHE A 1 84 ? -3.718 -0.246 -5.366 1.00 98.00 84 PHE A C 1
ATOM 645 O O . PHE A 1 84 ? -2.817 0.231 -4.676 1.00 98.00 84 PHE A O 1
ATOM 652 N N . CYS A 1 85 ? -3.507 -0.678 -6.607 1.00 96.75 85 CYS A N 1
ATOM 653 C CA . CYS A 1 85 ? -2.227 -0.519 -7.290 1.00 96.75 85 CYS A CA 1
ATOM 654 C C . CYS A 1 85 ? -1.990 0.957 -7.642 1.00 96.75 85 CYS A C 1
ATOM 656 O O . CYS A 1 85 ? -2.843 1.593 -8.260 1.00 96.75 85 CYS A O 1
ATOM 658 N N . ILE A 1 86 ? -0.834 1.506 -7.266 1.00 95.69 86 ILE A N 1
ATOM 659 C CA . ILE A 1 86 ? -0.511 2.930 -7.445 1.00 95.69 86 ILE A CA 1
ATOM 660 C C . ILE A 1 86 ? 0.903 3.118 -8.000 1.00 95.69 86 ILE A C 1
ATOM 662 O O . ILE A 1 86 ? 1.763 2.262 -7.838 1.00 95.69 86 ILE A O 1
ATOM 666 N N . GLY A 1 87 ? 1.161 4.260 -8.639 1.00 94.56 87 GLY A N 1
ATOM 667 C CA . GLY A 1 87 ? 2.486 4.663 -9.118 1.00 94.56 87 GLY A CA 1
ATOM 668 C C . GLY A 1 87 ? 2.701 4.359 -10.598 1.00 94.56 87 GLY A C 1
ATOM 669 O O . GLY A 1 87 ? 2.804 3.203 -10.998 1.00 94.56 87 GLY A O 1
ATOM 670 N N . GLY A 1 88 ? 2.756 5.426 -11.400 1.00 93.69 88 GLY A N 1
ATOM 671 C CA . GLY A 1 88 ? 3.053 5.369 -12.834 1.00 93.69 88 GLY A CA 1
ATOM 672 C C . GLY A 1 88 ? 1.978 4.703 -13.708 1.00 93.69 88 GLY A C 1
ATOM 673 O O . GLY A 1 88 ? 2.281 4.315 -14.832 1.00 93.69 88 GLY A O 1
ATOM 674 N N . ILE A 1 89 ? 0.739 4.571 -13.215 1.00 93.75 89 ILE A N 1
ATOM 675 C CA . ILE A 1 89 ? -0.409 4.056 -13.982 1.00 93.75 89 ILE A CA 1
ATOM 676 C C . ILE A 1 89 ? -0.802 5.068 -15.074 1.00 93.75 89 ILE A C 1
ATOM 678 O O . ILE A 1 89 ? -0.915 6.262 -14.794 1.00 93.75 89 ILE A O 1
ATOM 682 N N . LYS A 1 90 ? -1.006 4.592 -16.307 1.00 88.88 90 LYS A N 1
ATOM 683 C CA . LYS A 1 90 ? -1.422 5.379 -17.481 1.00 88.88 90 LYS A CA 1
ATOM 684 C C . LYS A 1 90 ? -2.606 4.691 -18.172 1.00 88.88 90 LYS A C 1
ATOM 686 O O . LYS A 1 90 ? -2.755 3.479 -18.022 1.00 88.88 90 LYS A O 1
ATOM 691 N N . ILE A 1 91 ? -3.422 5.475 -18.878 1.00 87.31 91 ILE A N 1
ATOM 692 C CA . ILE A 1 91 ? -4.539 5.011 -19.724 1.00 87.31 91 ILE A CA 1
ATOM 693 C C . ILE A 1 91 ? -4.013 4.716 -21.126 1.00 87.31 91 ILE A C 1
ATOM 695 O O . ILE A 1 91 ? -3.152 5.504 -21.585 1.00 87.31 91 ILE A O 1
#

Foldseek 3Di:
DDDDQEDEDEPPDDQPVVVCVVVVDDHQYEYEDEALVRLVVCVVSVHQAYEYDPCDQAPVCNPHDHPHDVRVVVSVVRHPHHYHHHHPDDD

Radius of gyration: 13.63 Å; chains: 1; bounding box: 28×33×38 Å